Protein AF-A0A7I8LAF5-F1 (afdb_monomer)

pLDDT: mean 89.2, std 13.33, range [34.66, 98.12]

Structure (mmCIF, N/CA/C/O backbone):
data_AF-A0A7I8LAF5-F1
#
_entry.id   AF-A0A7I8LAF5-F1
#
loop_
_atom_site.group_PDB
_atom_site.id
_atom_site.type_symbol
_atom_site.label_atom_id
_atom_site.label_alt_id
_atom_site.label_comp_id
_atom_site.label_asym_id
_atom_site.label_entity_id
_atom_site.label_seq_id
_atom_site.pdbx_PDB_ins_code
_atom_site.Cartn_x
_atom_site.Cartn_y
_atom_site.Cartn_z
_atom_site.occupancy
_atom_site.B_iso_or_equiv
_atom_site.auth_seq_id
_atom_site.auth_comp_id
_atom_site.auth_asym_id
_atom_site.auth_atom_id
_atom_site.pdbx_PDB_model_num
ATOM 1 N N . MET A 1 1 ? 8.330 -26.450 19.654 1.00 34.66 1 MET A N 1
ATOM 2 C CA . MET A 1 1 ? 8.407 -25.770 18.345 1.00 34.66 1 MET A CA 1
ATOM 3 C C . MET A 1 1 ? 8.224 -24.283 18.600 1.00 34.66 1 MET A C 1
ATOM 5 O O . MET A 1 1 ? 7.113 -23.871 18.900 1.00 34.66 1 MET A O 1
ATOM 9 N N . ALA A 1 2 ? 9.306 -23.503 18.632 1.00 36.03 2 ALA A N 1
ATOM 10 C CA . ALA A 1 2 ? 9.192 -22.055 18.779 1.00 36.03 2 ALA A CA 1
ATOM 11 C C . ALA A 1 2 ? 8.707 -21.489 17.441 1.00 36.03 2 ALA A C 1
ATOM 13 O O . ALA A 1 2 ? 9.383 -21.668 16.428 1.00 36.03 2 ALA A O 1
ATOM 14 N N . ALA A 1 3 ? 7.523 -20.874 17.422 1.00 48.28 3 ALA A N 1
ATOM 15 C CA . ALA A 1 3 ? 7.073 -20.108 16.270 1.00 48.28 3 ALA A CA 1
ATOM 16 C C . ALA A 1 3 ? 8.126 -19.027 16.008 1.00 48.28 3 ALA A C 1
ATOM 18 O O . ALA A 1 3 ? 8.378 -18.179 16.866 1.00 48.28 3 ALA A O 1
ATOM 19 N N . GLN A 1 4 ? 8.796 -19.111 14.861 1.00 45.72 4 GLN A N 1
ATOM 20 C CA . GLN A 1 4 ? 9.692 -18.057 14.411 1.00 45.72 4 GLN A CA 1
ATOM 21 C C . GLN A 1 4 ? 8.876 -16.763 14.389 1.00 45.72 4 GLN A C 1
ATOM 23 O O . GLN A 1 4 ? 7.809 -16.719 13.776 1.00 45.72 4 GLN A O 1
ATOM 28 N N . HIS A 1 5 ? 9.333 -15.744 15.116 1.00 45.72 5 HIS A N 1
ATOM 29 C CA . HIS A 1 5 ? 8.673 -14.446 15.172 1.00 45.72 5 HIS A CA 1
ATOM 30 C C . HIS A 1 5 ? 8.890 -13.757 13.822 1.00 45.72 5 HIS A C 1
ATOM 32 O O . HIS A 1 5 ? 9.823 -12.975 13.657 1.00 45.72 5 HIS A O 1
ATOM 38 N N . GLN A 1 6 ? 8.084 -14.124 12.826 1.00 57.72 6 GLN A N 1
ATOM 39 C CA . GLN A 1 6 ? 8.044 -13.407 11.562 1.00 57.72 6 GLN A CA 1
ATOM 40 C C . GLN A 1 6 ? 7.651 -11.960 11.880 1.00 57.72 6 GLN A C 1
ATOM 42 O O . GLN A 1 6 ? 6.687 -11.753 12.632 1.00 57.72 6 GLN A O 1
ATOM 47 N N . PRO A 1 7 ? 8.400 -10.957 11.389 1.00 73.12 7 PRO A N 1
ATOM 48 C CA . PRO A 1 7 ? 8.009 -9.572 11.570 1.00 73.12 7 PRO A CA 1
ATOM 49 C C . PRO A 1 7 ? 6.585 -9.406 11.039 1.00 73.12 7 PRO A C 1
ATOM 51 O O . PRO A 1 7 ? 6.244 -9.870 9.953 1.00 73.12 7 PRO A O 1
ATOM 54 N N . SER A 1 8 ? 5.724 -8.803 11.857 1.00 81.38 8 SER A N 1
ATOM 55 C CA . SER A 1 8 ? 4.325 -8.609 11.490 1.00 81.38 8 SER A CA 1
ATOM 56 C C . SER A 1 8 ? 4.241 -7.794 10.190 1.00 81.38 8 SER A C 1
ATOM 58 O O . SER A 1 8 ? 5.016 -6.841 10.052 1.00 81.38 8 SER A O 1
ATOM 60 N N . PRO A 1 9 ? 3.322 -8.118 9.257 1.00 88.94 9 PRO A N 1
ATOM 61 C CA . PRO A 1 9 ? 3.139 -7.351 8.030 1.00 88.94 9 PRO A CA 1
ATOM 62 C C . PRO A 1 9 ? 3.083 -5.844 8.279 1.00 88.94 9 PRO A C 1
ATOM 64 O O . PRO A 1 9 ? 2.528 -5.396 9.286 1.00 88.94 9 PRO A O 1
ATOM 67 N N . TRP A 1 10 ? 3.574 -5.039 7.335 1.00 92.75 10 TRP A N 1
ATOM 68 C CA . TRP A 1 10 ? 3.589 -3.575 7.481 1.00 92.75 10 TRP A CA 1
ATOM 69 C C . TRP A 1 10 ? 2.194 -2.985 7.759 1.00 92.75 10 TRP A C 1
ATOM 71 O O . TRP A 1 10 ? 2.069 -1.951 8.418 1.00 92.75 10 TRP A O 1
ATOM 81 N N . TYR A 1 11 ? 1.137 -3.659 7.293 1.00 93.44 11 TYR A N 1
ATOM 82 C CA . TYR A 1 11 ? -0.254 -3.277 7.510 1.00 93.44 11 TYR A CA 1
ATOM 83 C C . TYR A 1 11 ? -0.941 -3.986 8.689 1.00 93.44 11 TYR A C 1
ATOM 85 O O . TYR A 1 11 ? -2.148 -3.831 8.871 1.00 93.44 11 TYR A O 1
ATOM 93 N N . ALA A 1 12 ? -0.231 -4.741 9.530 1.00 93.44 12 ALA A N 1
ATOM 94 C CA . ALA A 1 12 ? -0.854 -5.519 10.604 1.00 93.44 12 ALA A CA 1
ATOM 95 C C . ALA A 1 12 ? -1.678 -4.655 11.570 1.00 93.44 12 ALA A C 1
ATOM 97 O O . ALA A 1 12 ? -2.807 -4.995 11.913 1.00 93.44 12 ALA A O 1
ATOM 98 N N . HIS A 1 13 ? -1.166 -3.484 11.959 1.00 94.44 13 HIS A N 1
ATOM 99 C CA . HIS A 1 13 ? -1.923 -2.547 12.795 1.00 94.44 13 HIS A CA 1
ATOM 100 C C . HIS A 1 13 ? -3.170 -1.983 12.100 1.00 94.44 13 HIS A C 1
ATOM 102 O O . HIS A 1 13 ? -4.151 -1.688 12.779 1.00 94.44 13 HIS A O 1
ATOM 108 N N . ILE A 1 14 ? -3.144 -1.847 10.771 1.00 95.50 14 ILE A N 1
ATOM 109 C CA . ILE A 1 14 ? -4.298 -1.407 9.978 1.00 95.50 14 ILE A CA 1
ATOM 110 C C . ILE A 1 14 ? -5.390 -2.475 10.048 1.00 95.50 14 ILE A C 1
ATOM 112 O O . ILE A 1 14 ? -6.499 -2.174 10.480 1.00 95.50 14 ILE A O 1
ATOM 116 N N . VAL A 1 15 ? -5.058 -3.723 9.711 1.00 95.44 15 VAL A N 1
ATOM 117 C CA . VAL A 1 15 ? -6.005 -4.851 9.739 1.00 95.44 15 VAL A CA 1
ATOM 118 C C . VAL A 1 15 ? -6.550 -5.071 11.148 1.00 95.44 15 VAL A C 1
ATOM 120 O O . VAL A 1 15 ? -7.764 -5.098 11.341 1.00 95.44 15 VAL A O 1
ATOM 123 N N . ASN A 1 16 ? -5.673 -5.117 12.155 1.00 95.00 16 ASN A N 1
ATOM 124 C CA . ASN A 1 16 ? -6.076 -5.292 13.549 1.00 95.00 16 ASN A CA 1
ATOM 125 C C . ASN A 1 16 ? -7.075 -4.220 13.991 1.00 95.00 16 ASN A C 1
ATOM 127 O O . ASN A 1 16 ? -8.069 -4.545 14.642 1.00 95.00 16 ASN A O 1
ATOM 131 N N . PHE A 1 17 ? -6.857 -2.955 13.624 1.00 96.06 17 PHE A N 1
ATOM 132 C CA . PHE A 1 17 ? -7.806 -1.893 13.938 1.00 96.06 17 PHE A CA 1
ATOM 133 C C . PHE A 1 17 ? -9.116 -2.029 13.151 1.00 96.06 17 PHE A C 1
ATOM 135 O O . PHE A 1 17 ? -10.185 -1.850 13.730 1.00 96.06 17 PHE A O 1
ATOM 142 N N . LEU A 1 18 ? -9.064 -2.342 11.854 1.00 96.19 18 LEU A N 1
ATOM 143 C CA . LEU A 1 18 ? -10.268 -2.477 11.028 1.00 96.19 18 LEU A CA 1
ATOM 144 C C . LEU A 1 18 ? -11.177 -3.613 11.519 1.00 96.19 18 LEU A C 1
ATOM 146 O O . LEU A 1 18 ? -12.396 -3.446 11.515 1.00 96.19 18 LEU A O 1
ATOM 150 N N . VAL A 1 19 ? -10.589 -4.707 12.010 1.00 95.69 19 VAL A N 1
ATOM 151 C CA . VAL A 1 19 ? -11.311 -5.870 12.546 1.00 95.69 19 VAL A CA 1
ATOM 152 C C . VAL A 1 19 ? -11.769 -5.650 13.990 1.00 95.69 19 VAL A C 1
ATOM 154 O O . VAL A 1 19 ? -12.935 -5.855 14.310 1.00 95.69 19 VAL A O 1
ATOM 157 N N . SER A 1 20 ? -10.870 -5.227 14.885 1.00 95.50 20 SER A N 1
ATOM 158 C CA . SER A 1 20 ? -11.141 -5.205 16.335 1.00 95.50 20 SER A CA 1
ATOM 159 C C . SER A 1 20 ? -11.549 -3.842 16.893 1.00 95.50 20 SER A C 1
ATOM 161 O O . SER A 1 20 ? -11.986 -3.758 18.039 1.00 95.50 20 SER A O 1
ATOM 163 N N . ARG A 1 21 ? -11.358 -2.764 16.120 1.00 94.44 21 ARG A N 1
ATOM 164 C CA . ARG A 1 21 ? -11.490 -1.360 16.553 1.00 94.44 21 ARG A CA 1
ATOM 165 C C . ARG A 1 21 ? -10.564 -0.958 17.708 1.00 94.44 21 ARG A C 1
ATOM 167 O O . ARG A 1 21 ? -10.780 0.078 18.332 1.00 94.44 21 ARG A O 1
ATOM 174 N N . LYS A 1 22 ? -9.502 -1.729 17.969 1.00 92.81 22 LYS A N 1
ATOM 175 C CA . LYS A 1 22 ? -8.507 -1.444 19.012 1.00 92.81 22 LYS A CA 1
ATOM 176 C C . LYS A 1 22 ? -7.222 -0.876 18.421 1.00 92.81 22 LYS A C 1
ATOM 178 O O . LYS A 1 22 ? -6.731 -1.339 17.393 1.00 92.81 22 LYS A O 1
ATOM 183 N N . THR A 1 23 ? -6.659 0.117 19.100 1.00 92.38 23 THR A N 1
ATOM 184 C CA . THR A 1 23 ? -5.305 0.628 18.841 1.00 92.38 23 THR A CA 1
ATOM 185 C C . THR A 1 23 ? -4.367 0.186 19.957 1.00 92.38 23 THR A C 1
ATOM 187 O O . THR A 1 23 ? -4.840 0.050 21.082 1.00 92.38 23 THR A O 1
ATOM 190 N N . PRO A 1 24 ? -3.057 0.046 19.710 1.00 91.69 24 PRO A N 1
ATOM 191 C CA . PRO A 1 24 ? -2.112 -0.252 20.780 1.00 91.69 24 PRO A CA 1
ATOM 192 C C . PRO A 1 24 ? -2.070 0.861 21.844 1.00 91.69 24 PRO A C 1
ATOM 194 O O . PRO A 1 24 ? -2.022 2.051 21.510 1.00 91.69 24 PRO A O 1
ATOM 197 N N . ASP A 1 25 ? -2.085 0.478 23.121 1.00 91.06 25 ASP A N 1
ATOM 198 C CA . ASP A 1 25 ? -2.172 1.414 24.252 1.00 91.06 25 ASP A CA 1
ATOM 199 C C . ASP A 1 25 ? -0.917 2.276 24.403 1.00 91.06 25 ASP A C 1
ATOM 201 O O . ASP A 1 25 ? -1.001 3.441 24.783 1.00 91.06 25 ASP A O 1
ATOM 205 N N . GLN A 1 26 ? 0.236 1.739 24.006 1.00 94.62 26 GLN A N 1
ATOM 206 C CA . GLN A 1 26 ? 1.529 2.415 24.046 1.00 94.62 26 GLN A CA 1
ATOM 207 C C . GLN A 1 26 ? 1.680 3.549 23.019 1.00 94.62 26 GLN A C 1
ATOM 209 O O . GLN A 1 26 ? 2.724 4.196 22.967 1.00 94.62 26 GLN A O 1
ATOM 214 N N . TRP A 1 27 ? 0.695 3.774 22.142 1.00 94.69 27 TRP A N 1
ATOM 215 C CA . TRP A 1 27 ? 0.756 4.867 21.172 1.00 94.69 27 TRP A CA 1
ATOM 216 C C . TRP A 1 27 ? 0.376 6.205 21.807 1.00 94.69 27 TRP A C 1
ATOM 218 O O . TRP A 1 27 ? -0.724 6.362 22.344 1.00 94.69 27 TRP A O 1
ATOM 228 N N . ASP A 1 28 ? 1.252 7.197 21.646 1.00 96.06 28 ASP A N 1
ATOM 229 C CA . ASP A 1 28 ? 0.953 8.584 21.989 1.00 96.06 28 ASP A CA 1
ATOM 230 C C . ASP A 1 28 ? -0.148 9.191 21.089 1.00 96.06 28 ASP A C 1
ATOM 232 O O . ASP A 1 28 ? -0.588 8.616 20.083 1.00 96.06 28 ASP A O 1
ATOM 236 N N . LYS A 1 29 ? -0.610 10.390 21.463 1.00 95.50 29 LYS A N 1
ATOM 237 C CA . LYS A 1 29 ? 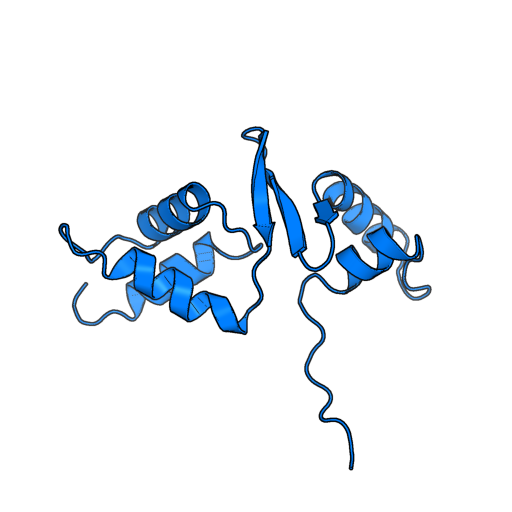-1.672 11.108 20.743 1.00 95.50 29 LYS A CA 1
ATOM 238 C C . LYS A 1 29 ? -1.301 11.409 19.287 1.00 95.50 29 LYS A C 1
ATOM 240 O O . LYS A 1 29 ? -2.161 11.295 18.416 1.00 95.50 29 LYS A O 1
ATOM 245 N N . ASN A 1 30 ? -0.044 11.754 19.012 1.00 95.94 30 ASN A N 1
ATOM 246 C CA . ASN A 1 30 ? 0.413 12.134 17.676 1.00 95.94 30 ASN A CA 1
ATOM 247 C C . ASN A 1 30 ? 0.433 10.922 16.742 1.00 95.94 30 ASN A C 1
ATOM 249 O O . ASN A 1 30 ? -0.060 10.992 15.616 1.00 95.94 30 ASN A O 1
ATOM 253 N N . ARG A 1 31 ? 0.930 9.781 17.228 1.00 94.75 31 ARG A N 1
ATOM 254 C CA . ARG A 1 31 ? 0.936 8.514 16.498 1.00 94.75 31 ARG A CA 1
ATOM 255 C C . ARG A 1 31 ? -0.481 8.032 16.207 1.00 94.75 31 ARG A C 1
ATOM 257 O O . ARG A 1 31 ? -0.758 7.645 15.073 1.00 94.75 31 ARG A O 1
ATOM 264 N N . LYS A 1 32 ? -1.393 8.113 17.186 1.00 94.69 32 LYS A N 1
ATOM 265 C CA . LYS A 1 32 ? -2.820 7.801 16.981 1.00 94.69 32 LYS A CA 1
ATOM 266 C C . LYS A 1 32 ? -3.439 8.715 15.924 1.00 94.69 32 LYS A C 1
ATOM 268 O O . LYS A 1 32 ? -4.035 8.215 14.976 1.00 94.69 32 LYS A O 1
ATOM 273 N N . HIS A 1 33 ? -3.241 10.029 16.024 1.00 94.81 33 HIS A N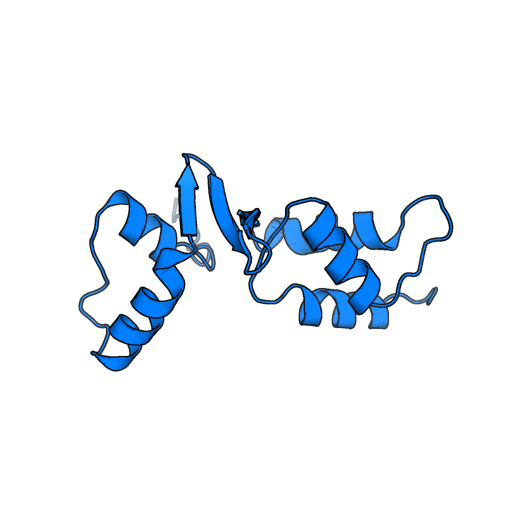 1
ATOM 274 C CA . HIS A 1 33 ? -3.745 10.980 15.030 1.00 94.81 33 HIS A CA 1
ATOM 275 C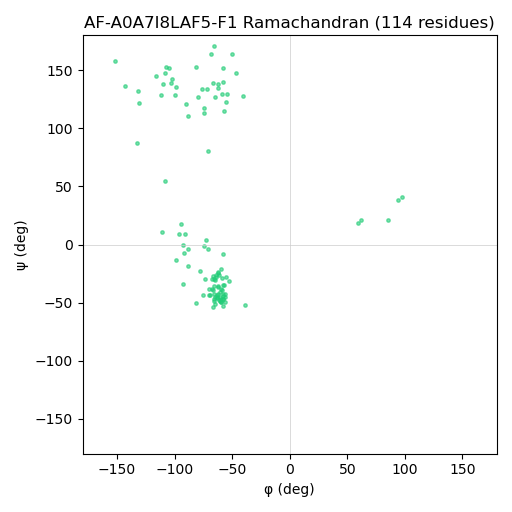 C . HIS A 1 33 ? -3.213 10.670 13.621 1.00 94.81 33 HIS A C 1
ATOM 277 O O . HIS A 1 33 ? -3.977 10.638 12.657 1.00 94.81 33 HIS A O 1
ATOM 283 N N . HIS A 1 34 ? -1.908 10.424 13.482 1.00 93.44 34 HIS A N 1
ATOM 284 C CA . HIS A 1 34 ? -1.296 10.077 12.199 1.00 93.44 34 HIS A CA 1
ATOM 285 C C . HIS A 1 34 ? -1.841 8.764 11.619 1.00 93.44 34 HIS A C 1
ATOM 287 O O . HIS A 1 34 ? -2.017 8.637 10.409 1.00 93.44 34 HIS A O 1
ATOM 293 N N . PHE A 1 35 ? -2.120 7.782 12.472 1.00 94.69 35 PHE A N 1
ATOM 294 C CA . PHE A 1 35 ? -2.745 6.536 12.051 1.00 94.69 35 PHE A CA 1
ATOM 295 C C . PHE A 1 35 ? -4.179 6.767 11.554 1.00 94.69 35 PHE A C 1
ATOM 297 O O . PHE A 1 35 ? -4.521 6.352 10.446 1.00 94.69 35 PHE A O 1
ATOM 304 N N . PHE A 1 36 ? -5.000 7.494 12.318 1.00 94.94 36 PHE A N 1
ATOM 305 C CA . PHE A 1 36 ? -6.391 7.778 11.952 1.00 94.94 36 PHE A CA 1
ATOM 306 C C . PHE A 1 36 ? -6.532 8.656 10.704 1.00 94.94 36 PHE A C 1
ATOM 308 O O . PHE A 1 36 ? -7.489 8.490 9.951 1.00 94.94 36 PHE A O 1
ATOM 315 N N . SER A 1 37 ? -5.579 9.546 10.417 1.00 93.94 37 SER A N 1
ATOM 316 C CA . SER A 1 37 ? -5.621 10.328 9.173 1.00 93.94 37 SER A CA 1
ATOM 317 C C . SER A 1 37 ? -5.442 9.461 7.921 1.00 93.94 37 SER A C 1
ATOM 319 O O . SER A 1 37 ? -5.949 9.809 6.854 1.00 93.94 37 SER A O 1
ATOM 321 N N . LYS A 1 38 ? -4.754 8.321 8.055 1.00 92.00 38 LYS A N 1
ATOM 322 C CA . LYS A 1 38 ? -4.500 7.367 6.970 1.00 92.00 38 LYS A CA 1
ATOM 323 C C . LYS A 1 38 ? -5.549 6.265 6.885 1.00 92.00 38 LYS A C 1
ATOM 325 O O . LYS A 1 38 ? -5.860 5.825 5.783 1.00 92.00 38 LYS A O 1
ATOM 330 N N . ILE A 1 39 ? -6.098 5.828 8.022 1.00 95.50 39 ILE A N 1
ATOM 331 C CA . ILE A 1 39 ? -6.953 4.633 8.097 1.00 95.50 39 ILE A CA 1
ATOM 332 C C . ILE A 1 39 ? -8.199 4.720 7.214 1.00 95.50 39 ILE A C 1
ATOM 334 O O . ILE A 1 39 ? -8.668 3.705 6.718 1.00 95.50 39 ILE A O 1
ATOM 338 N N . ARG A 1 40 ? -8.699 5.939 6.974 1.00 93.38 40 ARG A N 1
ATOM 339 C CA . ARG A 1 40 ? -9.889 6.211 6.154 1.00 93.38 40 ARG A CA 1
ATOM 340 C C . ARG A 1 40 ? -9.777 5.733 4.702 1.00 93.38 40 ARG A C 1
ATOM 342 O O . ARG A 1 40 ? -10.797 5.567 4.050 1.00 93.38 40 ARG A O 1
ATOM 349 N N . ASN A 1 41 ? -8.556 5.533 4.207 1.00 96.62 41 ASN A N 1
ATOM 350 C CA . ASN A 1 41 ? -8.312 5.051 2.851 1.00 96.62 41 ASN A CA 1
ATOM 351 C C . ASN A 1 41 ? -8.172 3.523 2.794 1.00 96.62 41 ASN A C 1
ATOM 353 O O . ASN A 1 41 ? -7.925 2.996 1.717 1.00 96.62 41 ASN A O 1
ATOM 357 N N . TYR A 1 42 ? -8.272 2.811 3.918 1.00 97.69 42 TYR A N 1
ATOM 358 C CA . TYR A 1 42 ? -8.065 1.368 3.974 1.00 97.69 42 TYR A CA 1
ATOM 359 C C . TYR A 1 42 ? -9.366 0.612 4.241 1.00 97.69 42 TYR A C 1
ATOM 361 O O . TYR A 1 42 ? -10.149 0.987 5.114 1.00 97.69 42 TYR A O 1
ATOM 369 N N . PHE A 1 43 ? -9.552 -0.494 3.525 1.00 96.62 43 PHE A N 1
ATOM 370 C CA . PHE A 1 43 ? -10.742 -1.336 3.584 1.00 96.62 43 PHE A CA 1
ATOM 371 C C . PHE A 1 43 ? -10.328 -2.792 3.749 1.00 96.62 43 PHE A C 1
ATOM 373 O O . PHE A 1 43 ? -9.581 -3.323 2.931 1.00 96.62 43 PHE A O 1
ATOM 380 N N . TRP A 1 44 ? -10.799 -3.428 4.817 1.00 96.69 44 TRP A N 1
ATOM 381 C CA . TRP A 1 44 ? -10.564 -4.846 5.052 1.00 96.69 44 TRP A CA 1
ATOM 382 C C . TRP A 1 44 ? -11.686 -5.660 4.412 1.00 96.69 44 TRP A C 1
ATOM 384 O O . TRP A 1 44 ? -12.852 -5.475 4.761 1.00 96.69 44 TRP A O 1
ATOM 394 N N . HIS A 1 45 ? -11.322 -6.543 3.490 1.00 95.25 45 HIS A N 1
ATOM 395 C CA . HIS A 1 45 ? -12.208 -7.513 2.867 1.00 95.25 45 HIS A CA 1
ATOM 396 C C . HIS A 1 45 ? -11.501 -8.867 2.890 1.00 95.25 45 HIS A C 1
ATOM 398 O O . HIS A 1 45 ? -10.785 -9.217 1.954 1.00 95.25 45 HIS A O 1
ATOM 404 N N . ASP A 1 46 ? -11.688 -9.581 4.000 1.00 91.75 46 ASP A N 1
ATOM 405 C CA . ASP A 1 46 ? -10.993 -10.825 4.338 1.00 91.75 46 ASP A CA 1
ATOM 406 C C . ASP A 1 46 ? -10.814 -11.767 3.127 1.00 91.75 46 ASP A C 1
ATOM 408 O O . ASP A 1 46 ? -11.798 -12.035 2.425 1.00 91.75 46 ASP A O 1
ATOM 412 N N . PRO A 1 47 ? -9.581 -12.244 2.849 1.00 92.94 47 PRO A N 1
ATOM 413 C CA . PRO A 1 47 ? -8.324 -12.039 3.593 1.00 92.94 47 PRO A CA 1
ATOM 414 C C . PRO A 1 47 ? -7.499 -10.818 3.142 1.00 92.94 47 PRO A C 1
ATOM 416 O O . PRO A 1 47 ? -6.345 -10.658 3.545 1.00 92.94 47 PRO A O 1
ATOM 419 N N . ASP A 1 48 ? -8.058 -9.965 2.287 1.00 95.44 48 ASP A N 1
ATOM 420 C CA . ASP A 1 48 ? -7.326 -8.902 1.611 1.00 95.44 48 ASP A CA 1
ATOM 421 C C . ASP A 1 48 ? -7.569 -7.522 2.232 1.00 95.44 48 ASP A C 1
ATOM 423 O O . ASP A 1 48 ? -8.677 -7.129 2.610 1.00 95.44 48 ASP A O 1
ATOM 427 N N . LEU A 1 49 ? -6.503 -6.725 2.267 1.00 97.62 49 LEU A N 1
ATOM 428 C CA . LEU A 1 49 ? -6.580 -5.303 2.565 1.00 97.62 49 LEU A CA 1
ATOM 429 C C . LEU A 1 49 ? -6.556 -4.514 1.256 1.00 97.62 49 LEU A C 1
ATOM 431 O O . LEU A 1 49 ? -5.722 -4.769 0.394 1.00 97.62 49 LEU A O 1
ATOM 435 N N . TYR A 1 50 ? -7.422 -3.516 1.130 1.00 98.12 50 TYR A N 1
ATOM 436 C CA . TYR A 1 50 ? -7.461 -2.607 -0.010 1.00 98.12 50 TYR A CA 1
ATOM 437 C C . TYR A 1 50 ? -7.147 -1.176 0.420 1.00 98.12 50 TYR A C 1
ATOM 439 O O . TYR A 1 50 ? -7.547 -0.736 1.497 1.00 98.12 50 TYR A O 1
ATOM 447 N N . TYR A 1 51 ? -6.461 -0.439 -0.449 1.00 98.06 51 TYR A N 1
ATOM 448 C CA . TYR A 1 51 ? -6.199 0.989 -0.338 1.00 98.06 51 TYR A CA 1
ATOM 449 C C . TYR A 1 51 ? -6.960 1.749 -1.428 1.00 98.06 51 TYR A C 1
ATOM 451 O O . TYR A 1 51 ? -6.840 1.426 -2.610 1.00 98.06 51 TYR A O 1
ATOM 459 N N . LEU A 1 52 ? -7.715 2.773 -1.039 1.00 97.69 52 LEU A N 1
ATOM 460 C CA . LEU A 1 52 ? -8.368 3.714 -1.940 1.00 97.69 52 LEU A CA 1
ATOM 461 C C . LEU A 1 52 ? -7.408 4.862 -2.253 1.00 97.69 52 LEU A C 1
ATOM 463 O O . LEU A 1 52 ? -7.078 5.681 -1.388 1.00 97.69 52 LEU A O 1
ATOM 467 N N . GLY A 1 53 ? -6.944 4.901 -3.500 1.00 95.25 53 GLY A N 1
ATOM 468 C CA . GLY A 1 53 ? -6.102 5.979 -3.994 1.00 95.25 53 GLY A CA 1
ATOM 469 C C . GLY A 1 53 ? -6.850 7.307 -4.107 1.00 95.25 53 GLY A C 1
ATOM 470 O O . GLY A 1 53 ? -8.078 7.369 -4.115 1.00 95.25 53 GLY A O 1
ATOM 471 N N . ASN A 1 54 ? -6.096 8.401 -4.233 1.00 93.06 54 ASN A N 1
ATOM 472 C CA . ASN A 1 54 ? -6.681 9.726 -4.482 1.00 93.06 54 ASN A CA 1
ATOM 473 C C . ASN A 1 54 ? -7.441 9.774 -5.820 1.00 93.06 54 ASN A C 1
ATOM 475 O O . ASN A 1 54 ? -8.361 10.570 -5.978 1.00 93.06 54 ASN A O 1
ATOM 479 N N . ASP A 1 55 ? -7.070 8.891 -6.749 1.00 94.94 55 ASP A N 1
ATOM 480 C CA . ASP A 1 55 ? -7.736 8.619 -8.023 1.00 94.94 55 ASP A CA 1
ATOM 481 C C . ASP A 1 55 ? -9.061 7.847 -7.873 1.00 94.94 55 ASP A C 1
ATOM 483 O O . ASP A 1 55 ? -9.685 7.523 -8.877 1.00 94.94 55 ASP A O 1
ATOM 487 N N . GLN A 1 56 ? -9.502 7.571 -6.640 1.00 95.06 56 GLN A N 1
ATOM 488 C CA . GLN A 1 56 ? -10.698 6.788 -6.313 1.00 95.06 56 GLN A CA 1
ATOM 489 C C . GLN A 1 56 ? -10.645 5.335 -6.800 1.00 95.06 56 GLN A C 1
ATOM 491 O O . GLN A 1 56 ? -11.676 4.674 -6.908 1.00 95.06 56 GLN A O 1
ATOM 496 N N . ILE A 1 57 ? -9.446 4.808 -7.062 1.00 96.56 57 ILE A N 1
ATOM 497 C CA . ILE A 1 57 ? -9.270 3.417 -7.470 1.00 96.56 57 ILE A CA 1
ATOM 498 C C . ILE A 1 57 ? -8.838 2.585 -6.261 1.00 96.56 57 ILE A C 1
ATOM 500 O O . ILE A 1 57 ? -7.881 2.924 -5.560 1.00 96.56 57 ILE A O 1
ATOM 504 N N . LEU A 1 58 ? -9.546 1.477 -6.028 1.00 97.12 58 LEU A N 1
ATOM 505 C CA . LEU A 1 58 ? -9.182 0.485 -5.020 1.00 97.12 58 LEU A CA 1
ATOM 506 C C . LEU A 1 58 ? -8.018 -0.376 -5.510 1.00 97.12 58 LEU A C 1
ATOM 508 O O . LEU A 1 58 ? -8.015 -0.864 -6.641 1.00 97.12 58 LEU A O 1
ATOM 512 N N . ARG A 1 59 ? -7.029 -0.573 -4.639 1.00 98.12 59 ARG A N 1
ATOM 513 C CA . ARG A 1 59 ? -5.826 -1.361 -4.919 1.00 98.12 59 ARG A CA 1
ATOM 514 C C . ARG A 1 59 ? -5.554 -2.332 -3.787 1.00 98.12 59 ARG A C 1
ATOM 516 O O . ARG A 1 59 ? -5.558 -1.920 -2.630 1.00 98.12 59 ARG A O 1
ATOM 523 N N . ARG A 1 60 ? -5.291 -3.596 -4.107 1.00 98.06 60 ARG A N 1
ATOM 524 C CA . ARG A 1 60 ? -4.921 -4.617 -3.126 1.00 98.06 60 ARG A CA 1
ATOM 525 C C . ARG A 1 60 ? -3.582 -4.246 -2.496 1.00 98.06 60 ARG A C 1
ATOM 527 O O . ARG A 1 60 ? -2.606 -3.984 -3.201 1.00 98.06 60 ARG A O 1
ATOM 534 N N . CYS A 1 61 ? -3.543 -4.200 -1.173 1.00 97.69 61 CYS A N 1
ATOM 535 C CA . CYS A 1 61 ? -2.317 -4.065 -0.411 1.00 97.69 61 CYS A CA 1
ATOM 536 C C . CYS A 1 61 ? -1.529 -5.369 -0.478 1.00 97.69 61 CYS A C 1
ATOM 538 O O . CYS A 1 61 ? -2.083 -6.449 -0.303 1.00 97.69 61 CYS A O 1
ATOM 540 N N . VAL A 1 62 ? -0.238 -5.243 -0.738 1.00 97.12 62 VAL A N 1
ATOM 541 C CA . VAL A 1 62 ? 0.648 -6.373 -1.007 1.00 97.12 62 VAL A CA 1
ATOM 542 C C . VAL A 1 62 ? 1.594 -6.585 0.177 1.00 97.12 62 VAL A C 1
ATOM 544 O O . VAL A 1 62 ? 1.964 -5.617 0.856 1.00 97.12 62 VAL A O 1
ATOM 547 N N . LEU A 1 63 ? 1.978 -7.837 0.435 1.00 94.50 63 LEU A N 1
ATOM 548 C CA . LEU A 1 63 ? 3.008 -8.182 1.416 1.00 94.50 63 LEU A CA 1
ATOM 549 C C . LEU A 1 63 ? 4.418 -8.014 0.844 1.00 94.50 63 LEU A C 1
ATOM 551 O O . LEU A 1 63 ? 4.647 -8.164 -0.351 1.00 94.50 63 LEU A O 1
ATOM 555 N N . GLU A 1 64 ? 5.389 -7.741 1.712 1.00 93.56 64 GLU A N 1
ATOM 556 C CA . GLU A 1 64 ? 6.775 -7.480 1.301 1.00 93.56 64 GLU A CA 1
ATOM 557 C C . GLU A 1 64 ? 7.407 -8.638 0.514 1.00 93.56 64 GLU A C 1
ATOM 559 O O . GLU A 1 64 ? 8.127 -8.409 -0.457 1.00 93.56 64 GLU A O 1
ATOM 564 N N . GLU A 1 65 ? 7.052 -9.877 0.854 1.00 93.38 65 GLU A N 1
ATOM 565 C CA . GLU A 1 65 ? 7.473 -11.089 0.139 1.00 93.38 65 GLU A CA 1
ATOM 566 C C . GLU A 1 65 ? 7.016 -11.138 -1.331 1.00 93.38 65 GLU A C 1
ATOM 568 O O . GLU A 1 65 ? 7.683 -11.743 -2.170 1.00 93.38 65 GLU A O 1
ATOM 573 N N . GLU A 1 66 ? 5.920 -10.458 -1.679 1.00 94.69 66 GLU A N 1
ATOM 574 C CA . GLU A 1 66 ? 5.397 -10.400 -3.047 1.00 94.69 66 GLU A CA 1
ATOM 575 C C . GLU A 1 66 ? 6.019 -9.251 -3.872 1.00 94.69 66 GLU A C 1
ATOM 577 O O . GLU A 1 66 ? 5.946 -9.278 -5.106 1.00 94.69 66 GLU A O 1
ATOM 582 N N . TYR A 1 67 ? 6.635 -8.237 -3.238 1.00 94.81 67 TYR A N 1
ATOM 583 C CA . TYR A 1 67 ? 7.078 -7.002 -3.914 1.00 94.81 67 TYR A CA 1
ATOM 584 C C . TYR A 1 67 ? 8.015 -7.284 -5.084 1.00 94.81 67 TYR A C 1
ATOM 586 O O . TYR A 1 67 ? 7.800 -6.780 -6.188 1.00 94.81 67 TYR A O 1
ATOM 594 N N . HIS A 1 68 ? 9.043 -8.104 -4.851 1.00 94.00 68 HIS A N 1
ATOM 595 C CA . HIS A 1 68 ? 10.062 -8.400 -5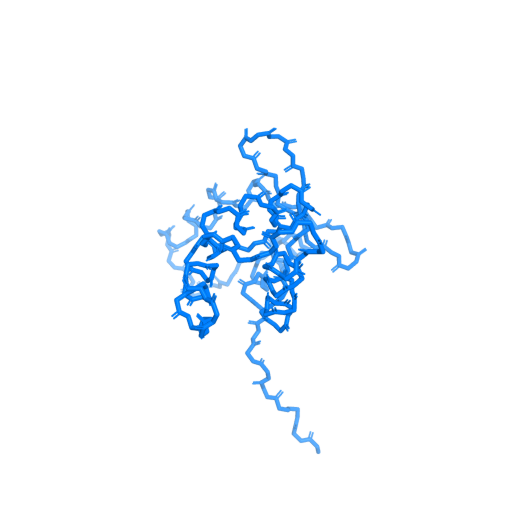.855 1.00 94.00 68 HIS A CA 1
ATOM 596 C C . HIS A 1 68 ? 9.450 -9.050 -7.098 1.00 94.00 68 HIS A C 1
ATOM 598 O O . HIS A 1 68 ? 9.744 -8.639 -8.221 1.00 94.00 68 HIS A O 1
ATOM 604 N N . ASN A 1 69 ? 8.557 -10.023 -6.904 1.00 94.38 69 ASN A N 1
ATOM 605 C CA . ASN A 1 69 ? 7.901 -10.714 -8.006 1.00 94.38 69 ASN A CA 1
ATOM 606 C C . ASN A 1 69 ? 7.030 -9.749 -8.827 1.00 94.38 69 ASN A C 1
ATOM 608 O O . ASN A 1 69 ? 7.127 -9.713 -10.052 1.00 94.38 69 ASN A O 1
ATOM 612 N N . ILE A 1 70 ? 6.231 -8.906 -8.162 1.00 95.31 70 ILE A N 1
ATOM 613 C CA . ILE A 1 70 ? 5.376 -7.919 -8.838 1.00 95.31 70 ILE A CA 1
ATOM 614 C C . ILE A 1 70 ? 6.205 -6.892 -9.617 1.00 95.31 70 ILE A C 1
ATOM 616 O O . ILE A 1 70 ? 5.889 -6.591 -10.772 1.00 95.31 70 ILE A O 1
ATOM 620 N N . ILE A 1 71 ? 7.273 -6.368 -9.009 1.00 94.50 71 ILE A N 1
ATOM 621 C CA . ILE A 1 71 ? 8.181 -5.419 -9.659 1.00 94.50 71 ILE A CA 1
ATOM 622 C C . ILE A 1 71 ? 8.834 -6.064 -10.888 1.00 94.50 71 ILE A C 1
ATOM 624 O O . ILE A 1 71 ? 8.810 -5.469 -11.967 1.00 94.50 71 ILE A O 1
ATOM 628 N N . ASN A 1 72 ? 9.358 -7.286 -10.755 1.00 91.50 72 ASN A N 1
ATOM 629 C CA . ASN A 1 72 ? 10.018 -7.996 -11.848 1.00 91.50 72 ASN A CA 1
ATOM 630 C C . ASN A 1 72 ? 9.060 -8.282 -13.017 1.00 91.50 72 ASN A C 1
ATOM 632 O O . ASN A 1 72 ? 9.410 -8.036 -14.171 1.00 91.50 72 ASN A O 1
ATOM 636 N N . MET A 1 73 ? 7.826 -8.715 -12.735 1.00 90.00 73 MET A N 1
ATOM 637 C CA . MET A 1 73 ? 6.796 -8.904 -13.767 1.00 90.00 73 MET A CA 1
ATOM 638 C C . MET A 1 73 ? 6.494 -7.605 -14.529 1.00 90.00 73 MET A C 1
ATOM 640 O O . MET A 1 73 ? 6.318 -7.622 -15.747 1.00 90.00 73 MET A O 1
ATOM 644 N N . CYS A 1 74 ? 6.456 -6.465 -13.832 1.00 89.25 74 CYS A N 1
ATOM 645 C CA . CYS A 1 74 ? 6.232 -5.163 -14.462 1.00 89.25 74 CYS A CA 1
ATOM 646 C C . CYS A 1 74 ? 7.457 -4.661 -15.242 1.00 89.25 74 CYS A C 1
ATOM 648 O O . CYS A 1 74 ? 7.299 -3.926 -16.215 1.00 89.25 74 CYS A O 1
ATOM 650 N N . HIS A 1 75 ? 8.667 -5.031 -14.822 1.00 86.88 75 HIS A N 1
ATOM 651 C CA . HIS A 1 75 ? 9.917 -4.634 -15.464 1.00 86.88 75 HIS A CA 1
ATOM 652 C C . HIS A 1 75 ? 10.189 -5.400 -16.768 1.00 86.88 75 HIS A C 1
ATOM 654 O O . HIS A 1 75 ? 10.568 -4.796 -17.775 1.00 86.88 75 HIS A O 1
ATOM 660 N N . SER A 1 76 ? 9.959 -6.715 -16.739 1.00 79.81 76 SER A N 1
ATOM 661 C CA . SER A 1 76 ? 10.366 -7.682 -17.769 1.00 79.81 76 SER A CA 1
ATOM 662 C C . SER A 1 76 ? 9.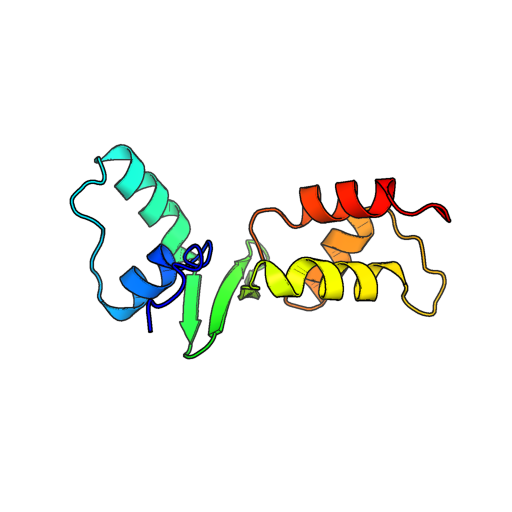276 -7.975 -18.812 1.00 79.81 76 SER A C 1
ATOM 664 O O . SER A 1 76 ? 9.334 -8.986 -19.507 1.00 79.81 76 SER A O 1
ATOM 666 N N . SER A 1 77 ? 8.249 -7.126 -18.925 1.00 70.81 77 SER A N 1
ATOM 667 C CA . SER A 1 77 ? 7.109 -7.382 -19.815 1.00 70.81 77 SER A CA 1
ATOM 668 C C . SER A 1 77 ? 7.516 -7.469 -21.297 1.00 70.81 77 SER A C 1
ATOM 670 O O . SER A 1 77 ? 8.282 -6.633 -21.779 1.00 70.81 77 SER A O 1
ATOM 672 N N . ASN A 1 78 ? 6.937 -8.431 -22.026 1.00 56.22 78 ASN A N 1
ATOM 673 C CA . ASN A 1 78 ? 7.312 -8.859 -23.386 1.00 56.22 78 ASN A CA 1
ATOM 674 C C . ASN A 1 78 ? 7.283 -7.792 -24.505 1.00 56.22 78 ASN A C 1
ATOM 676 O O . ASN A 1 78 ? 7.748 -8.074 -25.605 1.00 56.22 78 ASN A O 1
ATOM 680 N N . CYS A 1 79 ? 6.774 -6.582 -24.265 1.00 57.78 79 CYS A N 1
ATOM 681 C CA . CYS A 1 79 ? 6.656 -5.525 -25.279 1.00 57.78 79 CYS A CA 1
ATOM 682 C C . CYS A 1 79 ? 7.654 -4.373 -25.046 1.00 57.78 79 CYS A C 1
ATOM 684 O O . CYS A 1 79 ? 7.246 -3.217 -24.939 1.00 57.78 79 CYS A O 1
ATOM 686 N N . GLY A 1 80 ? 8.953 -4.687 -24.949 1.00 58.28 80 GLY A N 1
ATOM 687 C CA . GLY A 1 80 ? 10.032 -3.692 -24.817 1.00 58.28 80 GLY A CA 1
ATOM 688 C C . GLY A 1 80 ? 10.460 -3.371 -23.378 1.00 58.28 80 GLY A C 1
ATOM 689 O O . GLY A 1 80 ? 10.697 -2.204 -23.072 1.00 58.28 80 GLY A O 1
ATOM 690 N N . GLY A 1 81 ? 10.511 -4.384 -22.500 1.00 69.31 81 GLY A N 1
ATOM 691 C CA . GLY A 1 81 ? 10.950 -4.280 -21.097 1.00 69.31 81 GLY A CA 1
ATOM 692 C C . GLY A 1 81 ? 12.297 -3.567 -20.890 1.00 69.31 81 GLY A C 1
ATOM 693 O O . GLY A 1 81 ? 13.051 -3.399 -21.843 1.00 69.31 81 GLY A O 1
ATOM 694 N N . HIS A 1 82 ? 12.560 -3.162 -19.634 1.00 68.94 82 HIS A N 1
ATOM 695 C CA . HIS A 1 82 ? 13.505 -2.115 -19.156 1.00 68.94 82 HIS A CA 1
ATOM 696 C C . HIS A 1 82 ? 12.872 -0.744 -18.871 1.00 68.94 82 HIS A C 1
ATOM 698 O O . HIS A 1 82 ? 13.417 0.327 -19.144 1.00 68.94 82 HIS A O 1
ATOM 704 N N . PHE A 1 83 ? 11.688 -0.756 -18.263 1.00 75.25 83 PHE A N 1
ATOM 705 C CA . PHE A 1 83 ? 11.063 0.470 -17.786 1.00 75.25 83 PHE A CA 1
ATOM 706 C C . PHE A 1 83 ? 11.852 1.112 -16.639 1.00 75.25 83 PHE A C 1
ATOM 7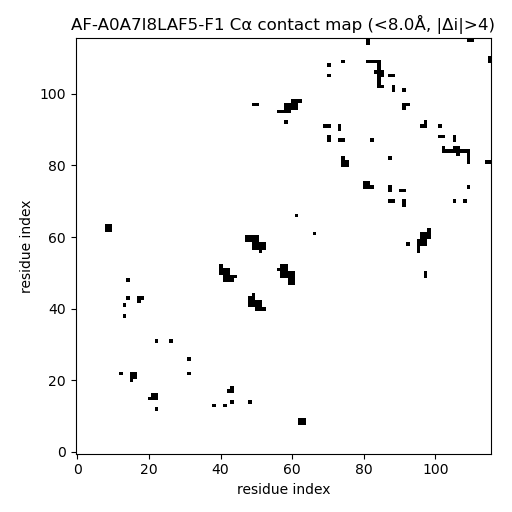08 O O . PHE A 1 83 ? 12.271 0.438 -15.699 1.00 75.25 83 PHE A O 1
ATOM 715 N N . SER A 1 84 ? 11.972 2.444 -16.670 1.00 86.56 84 SER A N 1
ATOM 716 C CA . SER A 1 84 ? 12.467 3.200 -15.518 1.00 86.56 84 SER A CA 1
ATOM 717 C C . SER A 1 84 ? 11.588 2.948 -14.290 1.00 86.56 84 SER A C 1
ATOM 719 O O . SER A 1 84 ? 10.382 2.720 -14.420 1.00 86.56 84 SER A O 1
ATOM 721 N N . GLY A 1 85 ? 12.150 3.061 -13.083 1.00 90.25 85 GLY A N 1
ATOM 722 C CA . GLY A 1 85 ? 11.407 2.783 -11.848 1.00 90.25 85 GLY A CA 1
ATOM 723 C C . GLY A 1 85 ? 10.074 3.527 -11.704 1.00 90.25 85 GLY A C 1
ATOM 724 O O . GLY A 1 85 ? 9.113 2.979 -11.173 1.00 90.25 85 GLY A O 1
ATOM 725 N N . ARG A 1 86 ? 9.947 4.745 -12.251 1.00 92.62 86 ARG A N 1
ATOM 726 C CA . ARG A 1 86 ? 8.661 5.472 -12.265 1.00 92.62 86 ARG A CA 1
ATOM 727 C C . ARG A 1 86 ? 7.609 4.814 -13.162 1.00 92.62 86 ARG A C 1
ATOM 729 O O . ARG A 1 86 ? 6.437 4.798 -12.801 1.00 92.62 86 ARG A O 1
ATOM 736 N N . LYS A 1 87 ? 8.011 4.280 -14.319 1.00 91.94 87 LYS A N 1
ATOM 737 C CA . LYS A 1 87 ? 7.112 3.559 -15.232 1.00 91.94 87 LYS A CA 1
ATOM 738 C C . LYS A 1 87 ? 6.685 2.214 -14.635 1.00 91.94 87 LYS A C 1
ATOM 740 O O . LYS A 1 87 ? 5.511 1.874 -14.725 1.00 91.94 87 LYS A O 1
ATOM 745 N N . ILE A 1 88 ? 7.600 1.515 -13.955 1.00 93.75 88 ILE A N 1
ATOM 746 C CA . ILE A 1 88 ? 7.280 0.310 -13.174 1.00 93.75 88 ILE A CA 1
ATOM 747 C C . ILE A 1 88 ? 6.234 0.641 -12.100 1.00 93.75 88 ILE A C 1
ATOM 749 O O . ILE A 1 88 ? 5.175 0.024 -12.072 1.00 93.75 88 ILE A O 1
ATOM 753 N N . ALA A 1 89 ? 6.475 1.667 -11.276 1.00 95.81 89 ALA A N 1
ATOM 754 C CA . ALA A 1 89 ? 5.540 2.098 -10.236 1.00 95.81 89 ALA A CA 1
ATOM 755 C C . ALA A 1 89 ? 4.147 2.433 -10.796 1.00 95.81 89 ALA A C 1
ATOM 757 O O . ALA A 1 89 ? 3.133 1.994 -10.258 1.00 95.81 89 ALA A O 1
ATOM 758 N N . ALA A 1 90 ? 4.090 3.170 -11.910 1.00 94.31 90 ALA A N 1
ATOM 759 C CA . ALA A 1 90 ? 2.833 3.476 -12.587 1.00 94.31 90 ALA A CA 1
ATOM 760 C C . ALA A 1 90 ? 2.107 2.205 -13.053 1.00 94.31 90 ALA A C 1
ATOM 762 O O . ALA A 1 90 ? 0.892 2.101 -12.886 1.00 94.31 90 ALA A O 1
ATOM 763 N N . LYS A 1 91 ? 2.840 1.221 -13.587 1.00 93.62 91 LYS A N 1
ATOM 764 C CA . LYS A 1 91 ? 2.271 -0.061 -14.010 1.00 93.62 91 LYS A CA 1
ATOM 765 C C . LYS A 1 91 ? 1.733 -0.869 -12.828 1.00 93.62 91 LYS A C 1
ATOM 767 O O . LYS A 1 91 ? 0.628 -1.386 -12.922 1.00 93.62 91 LYS A O 1
ATOM 772 N N . ILE A 1 92 ? 2.458 -0.918 -11.711 1.00 95.88 92 ILE A N 1
ATOM 773 C CA . ILE A 1 92 ? 2.015 -1.576 -10.470 1.00 95.88 92 ILE A CA 1
ATOM 774 C C . ILE A 1 92 ? 0.692 -0.974 -9.991 1.00 95.88 92 ILE A C 1
ATOM 776 O O . ILE A 1 92 ? -0.252 -1.714 -9.708 1.00 95.88 92 ILE A O 1
ATOM 780 N N . PHE A 1 93 ? 0.591 0.361 -9.973 1.00 96.00 93 PHE A N 1
ATOM 781 C CA . PHE A 1 93 ? -0.672 1.022 -9.665 1.00 96.00 93 PHE A CA 1
ATOM 782 C C . PHE A 1 93 ? -1.758 0.619 -10.663 1.00 96.00 93 PHE A C 1
ATOM 784 O O . PHE A 1 93 ? -2.813 0.175 -10.234 1.00 96.00 93 PHE A O 1
ATOM 791 N N . GLN A 1 94 ? -1.510 0.685 -11.973 1.00 93.81 94 GLN A N 1
ATOM 792 C CA . GLN A 1 94 ? -2.487 0.281 -12.996 1.00 93.81 94 GLN A CA 1
ATOM 793 C C . GLN A 1 94 ? -2.963 -1.172 -12.847 1.00 93.81 94 GLN A C 1
ATOM 795 O O . GLN A 1 94 ? -4.133 -1.447 -13.090 1.00 93.81 94 GLN A O 1
ATOM 800 N N . CYS A 1 95 ? -2.090 -2.080 -12.408 1.00 94.69 95 CYS A N 1
ATOM 801 C CA . CYS A 1 95 ? -2.423 -3.477 -12.126 1.00 94.69 95 CYS A CA 1
ATOM 802 C C . CYS A 1 95 ? -3.229 -3.671 -10.829 1.00 94.69 95 CYS A C 1
ATOM 804 O O . CYS A 1 95 ? -3.582 -4.798 -10.500 1.00 94.69 95 CYS A O 1
ATOM 806 N N . GLY A 1 96 ? -3.530 -2.600 -10.090 1.00 96.69 96 GLY A N 1
ATOM 807 C CA . GLY A 1 96 ? -4.366 -2.669 -8.895 1.00 96.69 96 GLY A CA 1
ATOM 808 C C . GLY A 1 96 ? -3.610 -3.028 -7.619 1.00 96.69 96 GLY A C 1
ATOM 809 O O . GLY A 1 96 ? -4.247 -3.464 -6.668 1.00 96.69 96 GLY A O 1
ATOM 810 N N . PHE A 1 97 ? -2.290 -2.829 -7.560 1.00 97.88 97 PHE A N 1
ATOM 811 C CA . PHE A 1 97 ? -1.491 -3.125 -6.366 1.00 97.88 97 PHE A CA 1
ATOM 812 C C . PHE A 1 97 ? -1.074 -1.867 -5.602 1.00 97.88 97 PHE A C 1
ATOM 814 O O . PHE A 1 97 ? -0.925 -0.782 -6.174 1.00 97.88 97 PHE A O 1
ATOM 821 N N . TYR A 1 98 ? -0.884 -2.018 -4.291 1.00 97.75 98 TYR A N 1
ATOM 822 C CA . TYR A 1 98 ? -0.448 -0.951 -3.401 1.00 97.75 98 TYR A CA 1
ATOM 823 C C . TYR A 1 98 ? 0.500 -1.443 -2.301 1.00 97.75 98 TYR A C 1
ATOM 825 O O . TYR A 1 98 ? 0.235 -2.426 -1.614 1.00 97.75 98 TYR A O 1
ATOM 833 N N . TRP A 1 99 ? 1.564 -0.684 -2.066 1.00 97.31 99 TRP A N 1
ATOM 834 C CA . TRP A 1 99 ? 2.291 -0.633 -0.802 1.00 97.31 99 TRP A CA 1
ATOM 835 C C . TRP A 1 99 ? 2.938 0.756 -0.659 1.00 97.31 99 TRP A C 1
ATOM 837 O O . TRP A 1 99 ? 3.121 1.455 -1.663 1.00 97.31 99 TRP A O 1
ATOM 847 N N . PRO A 1 100 ? 3.278 1.212 0.561 1.00 95.06 100 PRO A N 1
ATOM 848 C CA . PRO A 1 100 ? 3.663 2.607 0.790 1.00 95.06 100 PRO A CA 1
ATOM 849 C C . PRO A 1 100 ? 4.925 3.051 0.040 1.00 95.06 100 PRO A C 1
ATOM 851 O O . PRO A 1 100 ? 5.109 4.243 -0.202 1.00 95.06 100 PRO A O 1
ATOM 854 N N . THR A 1 101 ? 5.799 2.110 -0.322 1.00 96.38 101 THR A N 1
ATOM 855 C CA . THR A 1 101 ? 7.139 2.380 -0.858 1.00 96.38 101 THR A CA 1
ATOM 856 C C . THR A 1 101 ? 7.309 2.015 -2.334 1.00 96.38 101 THR A C 1
ATOM 858 O O . THR A 1 101 ? 8.424 2.136 -2.834 1.00 96.38 101 THR A O 1
ATOM 861 N N . ILE A 1 102 ? 6.218 1.709 -3.064 1.00 96.69 102 ILE A N 1
ATOM 862 C CA . ILE A 1 102 ? 6.214 1.321 -4.498 1.00 96.69 102 ILE A CA 1
ATOM 863 C C . ILE A 1 102 ? 7.217 2.115 -5.330 1.00 96.69 102 ILE A C 1
ATOM 865 O O . ILE A 1 102 ? 8.013 1.536 -6.066 1.00 96.69 102 ILE A O 1
ATOM 869 N N . ILE A 1 103 ? 7.174 3.448 -5.239 1.00 95.81 103 ILE A N 1
ATOM 870 C CA . ILE A 1 103 ? 7.998 4.320 -6.084 1.00 95.81 103 ILE A CA 1
ATOM 871 C C . ILE A 1 103 ? 9.484 4.129 -5.773 1.00 95.81 103 ILE A C 1
ATOM 873 O O . ILE A 1 103 ? 10.288 4.019 -6.695 1.00 95.81 103 ILE A O 1
ATOM 877 N N . ARG A 1 104 ? 9.846 4.089 -4.487 1.00 96.62 104 ARG A N 1
ATOM 878 C CA . ARG A 1 104 ? 11.232 3.903 -4.050 1.00 96.62 104 ARG A CA 1
ATOM 879 C C . ARG A 1 104 ? 11.734 2.525 -4.469 1.00 96.62 104 ARG A C 1
ATOM 881 O O . ARG A 1 104 ? 12.763 2.449 -5.130 1.00 96.62 104 ARG A O 1
ATOM 888 N N . ASP A 1 105 ? 10.971 1.484 -4.154 1.00 96.50 105 ASP A N 1
ATOM 889 C CA . ASP A 1 105 ? 11.374 0.098 -4.391 1.00 96.50 105 ASP A CA 1
ATOM 890 C C . ASP A 1 105 ? 11.483 -0.186 -5.903 1.00 96.50 105 ASP A C 1
ATOM 892 O O . ASP A 1 105 ? 12.417 -0.841 -6.357 1.00 96.50 105 ASP A O 1
ATOM 896 N N . SER A 1 106 ? 10.604 0.409 -6.719 1.00 95.25 106 SER A N 1
ATOM 897 C CA . SER A 1 106 ? 10.690 0.325 -8.185 1.00 95.25 106 SER A CA 1
ATOM 898 C C . SER A 1 106 ? 11.920 1.045 -8.754 1.00 95.25 106 SER A C 1
ATOM 900 O O . SER A 1 106 ? 12.526 0.573 -9.715 1.00 95.25 106 SER A O 1
ATOM 902 N N . ILE A 1 107 ? 12.291 2.209 -8.202 1.00 94.19 107 ILE A N 1
ATOM 903 C CA . ILE A 1 107 ? 13.502 2.943 -8.612 1.00 94.19 107 ILE A CA 1
ATOM 904 C C . ILE A 1 107 ? 14.750 2.147 -8.256 1.00 94.19 107 ILE A C 1
ATOM 906 O O . ILE A 1 107 ? 15.631 2.005 -9.104 1.00 94.19 107 ILE A O 1
ATOM 910 N N . GLU A 1 108 ? 14.816 1.628 -7.035 1.00 94.44 108 GLU A N 1
ATOM 911 C CA . GLU A 1 108 ? 15.932 0.816 -6.565 1.00 94.44 108 GLU A CA 1
ATOM 912 C C . GLU A 1 108 ? 16.106 -0.437 -7.421 1.00 94.44 108 GLU A C 1
ATOM 914 O O . GLU A 1 108 ? 17.194 -0.660 -7.942 1.00 94.44 108 GLU A O 1
ATOM 919 N N . PHE A 1 109 ? 15.019 -1.158 -7.699 1.00 92.38 109 PHE A N 1
ATOM 920 C CA . PHE A 1 109 ? 15.047 -2.305 -8.603 1.00 92.38 109 PHE A CA 1
ATOM 921 C C . PHE A 1 109 ? 15.547 -1.939 -10.005 1.00 92.38 109 PHE A C 1
ATOM 923 O O . PHE A 1 109 ? 16.382 -2.632 -10.575 1.00 92.38 109 PHE A O 1
ATOM 930 N N . SER A 1 110 ? 15.080 -0.824 -10.581 1.00 89.00 110 SER A N 1
ATOM 931 C CA . SER A 1 110 ? 15.540 -0.431 -11.920 1.00 89.00 110 SER A CA 1
ATOM 932 C C . SER A 1 110 ? 17.038 -0.105 -11.973 1.00 89.00 110 SER A C 1
ATOM 934 O O . SER A 1 110 ? 17.645 -0.262 -13.023 1.00 89.00 110 SER A O 1
ATOM 936 N N . ARG A 1 111 ? 17.643 0.319 -10.853 1.00 89.50 111 ARG A N 1
ATOM 937 C CA . ARG A 1 111 ? 19.085 0.608 -10.760 1.00 89.50 111 ARG A CA 1
ATOM 938 C C . ARG A 1 111 ? 19.947 -0.644 -10.649 1.00 89.50 111 ARG A C 1
ATOM 940 O O . ARG A 1 111 ? 21.136 -0.567 -10.933 1.00 89.50 111 ARG A O 1
ATOM 947 N N . THR A 1 112 ? 19.384 -1.759 -10.191 1.00 88.44 112 THR A N 1
ATOM 948 C CA . THR A 1 112 ? 20.116 -3.025 -10.044 1.00 88.44 112 THR A CA 1
ATOM 949 C C . THR A 1 112 ? 20.015 -3.910 -11.285 1.00 88.44 112 THR A C 1
ATOM 951 O O . THR A 1 112 ? 20.708 -4.922 -11.370 1.00 88.44 112 THR A O 1
ATOM 954 N N . CYS A 1 113 ? 19.191 -3.534 -12.268 1.00 85.38 113 CYS A N 1
ATOM 955 C CA . CYS A 1 113 ? 19.100 -4.242 -13.536 1.00 85.38 113 CYS A CA 1
ATOM 956 C C . CYS A 1 113 ? 20.323 -3.943 -14.413 1.00 85.38 113 CYS A C 1
ATOM 958 O O . CYS A 1 113 ? 20.493 -2.826 -14.883 1.00 85.38 113 CYS A O 1
ATOM 960 N N . ILE A 1 114 ? 21.152 -4.962 -14.661 1.00 80.38 114 ILE A N 1
ATOM 961 C CA . ILE A 1 114 ? 22.383 -4.862 -15.471 1.00 80.38 114 ILE A CA 1
ATOM 962 C C . ILE A 1 114 ? 22.082 -4.508 -16.936 1.00 80.38 114 ILE A C 1
ATOM 964 O O . ILE A 1 114 ? 22.917 -3.935 -17.627 1.00 80.38 114 ILE A O 1
ATOM 968 N N . SER A 1 115 ? 20.899 -4.881 -17.418 1.00 78.25 115 SER A N 1
ATOM 969 C CA . SER A 1 115 ? 20.481 -4.683 -18.807 1.00 78.25 115 SER A CA 1
ATOM 970 C C . SER A 1 115 ? 19.808 -3.323 -19.064 1.00 78.25 115 SER A C 1
ATOM 972 O O . SER A 1 115 ? 19.467 -3.045 -20.212 1.00 78.25 115 SER A O 1
ATOM 974 N N . CYS A 1 116 ? 19.604 -2.501 -18.023 1.00 77.06 116 CYS A N 1
ATOM 975 C CA . CYS A 1 116 ? 19.104 -1.121 -18.104 1.00 77.06 116 CYS A CA 1
ATOM 976 C C . CYS A 1 116 ? 20.237 -0.099 -18.190 1.00 77.06 116 CYS A C 1
ATOM 978 O O . CYS A 1 116 ? 20.032 0.905 -18.908 1.00 77.06 116 CYS A O 1
#

Secondary structure (DSSP, 8-state):
-----PPPPTTHHHHHHHHH----TT--HHHHHHHHHHHTTEEEETTEEEEE-TTS-EEEE--HHHHHHHHHHHHS-TTT----HHHHHHHHHHTTEE-TTHHHHHHHHHHH-TT-

Nearest PDB structures (foldseek):
  7q5b-assembly1_A  TM=5.669E-01  e=3.226E-04  Saccharomyces cerevisiae S288C
  7q5b-assembly1_D  TM=5.917E-01  e=1.690E-03  Saccharomyces cerevisiae S288C
  6xp8-assembly1_A  TM=6.278E-01  e=4.549E+00  Methanosarcina acetivorans
  8j4u-assembly1_Q  TM=2.435E-01  e=1.356E+00  Escherichia coli
  8ixw-assembly1_B  TM=4.248E-01  e=9.768E+00  Tilapia lake virus

Sequence (116 aa):
MAAQHQPSPWYAHIVNFLVSRKTPDQWDKNRKHHFFSKIRNYFWHDPDLYYLGNDQILRRCVLEEEYHNIINMCHSSNCGGHFSGRKIAAKIFQCGFYWPTIIRDSIEFSRTCISC

Organism: Spirodela intermedia (NCBI:txid51605)

Solvent-accessible surface area (backbone atoms only — no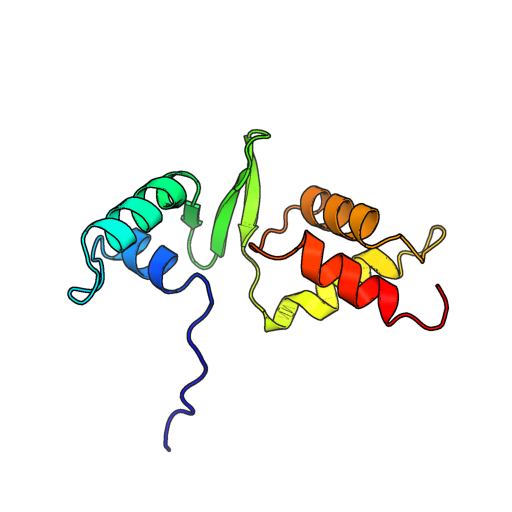t comparable to full-atom values): 6972 Å² total; per-residue (Å²): 134,81,78,76,83,65,80,73,58,98,56,45,71,56,54,48,25,7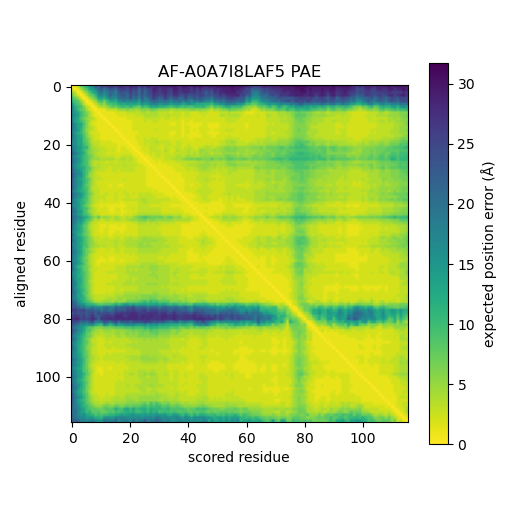3,75,68,73,53,74,72,81,91,55,52,73,68,58,49,50,58,48,60,73,53,49,81,38,54,46,82,52,88,98,43,44,30,36,50,44,98,86,72,47,72,14,43,52,61,58,78,89,51,46,63,58,56,50,46,57,54,28,65,38,94,87,77,51,68,49,54,14,66,56,28,29,51,47,44,45,76,73,33,43,36,58,99,53,44,55,58,56,26,38,54,52,39,71,70,41,89,92,99

Foldseek 3Di:
DDDDCDPPFPCNQLQCCQVPVDHDPPDDPVRVVVCV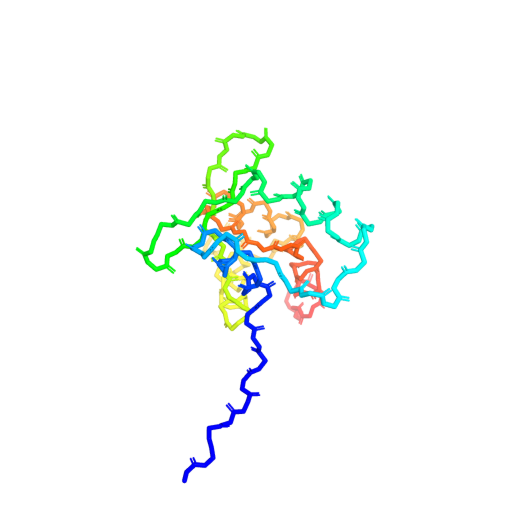VQSVQWDDDPPWIWGQDPVRAIATEDGPVCLVVLLCCLQVPPPDHLDALVSSLVVCVVVRHDDPCSSVVSNVVSVPDPVD

InterPro domains:
  IPR041588 Integrase zinc-binding domain [PF17921] (65-116)

Mean predicted aligned error: 5.91 Å

Radius of gyration: 16.62 Å; Cα contacts (8 Å, |Δi|>4): 113; chains: 1; bounding box: 35×38×50 Å